Protein AF-A7S128-F1 (afdb_monomer)

Foldseek 3Di:
DFDWDQQCVVVVHTDGPVVCQVVPPCNPPDPPSVVVVVVVVVVVVVVVVVVVVD

InterPro domains:
  IPR001275 DM DNA-binding domain [PF00751] (1-46)
  IPR001275 DM DNA-binding domain [PS40000] (5-34)
  IPR001275 DM DNA-binding domain [PS50809] (5-52)
  IPR001275 DM DNA-binding domain [SM00301] (1-54)
  IPR026607 DMRT family [PTHR12322] (1-54)
  IPR036407 DM DNA-binding domain superfamily [G3DSA:4.10.1040.10] (1-47)
  IPR036407 DM DNA-binding domain superfamily [SSF82927] (1-46)

Structure (mmCIF, N/CA/C/O backbone):
data_AF-A7S128-F1
#
_entry.id   AF-A7S128-F1
#
loop_
_atom_site.group_PDB
_atom_site.id
_atom_site.type_symbol
_atom_site.label_atom_id
_atom_site.label_alt_id
_atom_site.label_comp_id
_atom_site.label_asym_id
_atom_site.label_entity_id
_atom_site.label_seq_id
_atom_site.pdbx_PDB_ins_code
_atom_site.Cartn_x
_atom_site.Cartn_y
_atom_site.Cartn_z
_atom_site.occupancy
_atom_site.B_iso_or_equiv
_atom_site.auth_seq_id
_atom_site.auth_comp_id
_atom_site.auth_asym_id
_atom_site.auth_atom_id
_atom_site.pdbx_PDB_model_num
ATOM 1 N N . ARG A 1 1 ? 12.059 6.337 8.740 1.00 79.75 1 ARG A N 1
ATOM 2 C CA . ARG A 1 1 ? 12.095 5.670 7.410 1.00 79.75 1 ARG A CA 1
ATOM 3 C C . ARG A 1 1 ? 11.068 6.331 6.497 1.00 79.75 1 ARG A C 1
ATOM 5 O O . ARG A 1 1 ? 9.934 6.484 6.932 1.00 79.75 1 ARG A O 1
ATOM 12 N N . THR A 1 2 ? 11.432 6.715 5.271 1.00 83.38 2 THR A N 1
ATOM 13 C CA . THR A 1 2 ? 10.461 7.258 4.301 1.00 83.38 2 THR A CA 1
ATOM 14 C C . THR A 1 2 ? 9.573 6.127 3.773 1.00 83.38 2 THR A C 1
ATOM 16 O O . THR A 1 2 ? 10.110 5.131 3.277 1.00 83.38 2 THR A O 1
ATOM 19 N N . PRO A 1 3 ? 8.237 6.215 3.911 1.00 92.50 3 PRO A N 1
ATOM 20 C CA . PRO A 1 3 ? 7.345 5.179 3.411 1.00 92.50 3 PRO A CA 1
ATOM 21 C C . PRO A 1 3 ? 7.383 5.146 1.881 1.00 92.50 3 PRO A C 1
ATOM 23 O O . PRO A 1 3 ? 7.319 6.187 1.229 1.00 92.50 3 PRO A O 1
ATOM 26 N N . LYS A 1 4 ? 7.467 3.941 1.314 1.00 94.25 4 LYS A N 1
ATOM 27 C CA . LYS A 1 4 ? 7.397 3.703 -0.133 1.00 94.25 4 LYS A CA 1
ATOM 28 C C . LYS A 1 4 ? 5.997 3.235 -0.519 1.00 94.25 4 LYS A C 1
ATOM 30 O O . LYS A 1 4 ? 5.304 2.613 0.286 1.00 94.25 4 LYS A O 1
ATOM 35 N N . CYS A 1 5 ? 5.581 3.521 -1.746 1.00 95.00 5 CYS A N 1
ATOM 36 C CA . CYS A 1 5 ? 4.302 3.062 -2.272 1.00 95.00 5 CYS A CA 1
ATOM 37 C C . CYS A 1 5 ? 4.320 1.547 -2.506 1.00 95.00 5 CYS A C 1
ATOM 39 O O . CYS A 1 5 ? 5.048 1.054 -3.368 1.00 95.00 5 CYS A O 1
ATOM 41 N N . THR A 1 6 ? 3.494 0.807 -1.762 1.00 94.75 6 THR A N 1
ATOM 42 C CA . THR A 1 6 ? 3.406 -0.654 -1.891 1.00 94.75 6 THR A CA 1
ATOM 43 C C . THR A 1 6 ? 2.916 -1.082 -3.271 1.00 94.75 6 THR A C 1
ATOM 45 O O . THR A 1 6 ? 3.452 -2.035 -3.820 1.00 94.75 6 THR A O 1
ATOM 48 N N . ARG A 1 7 ? 1.964 -0.353 -3.873 1.00 95.44 7 ARG A N 1
ATOM 49 C CA . ARG A 1 7 ? 1.464 -0.687 -5.215 1.00 95.44 7 ARG A CA 1
ATOM 50 C C . ARG A 1 7 ? 2.544 -0.547 -6.281 1.00 95.44 7 ARG A C 1
ATOM 52 O O . ARG A 1 7 ? 2.742 -1.477 -7.043 1.00 95.44 7 ARG A O 1
ATOM 59 N N . CYS A 1 8 ? 3.303 0.551 -6.291 1.00 95.69 8 CYS A N 1
ATOM 60 C CA . CYS A 1 8 ? 4.442 0.678 -7.208 1.00 95.69 8 CYS A CA 1
ATOM 61 C C . CYS A 1 8 ? 5.463 -0.436 -6.995 1.00 95.69 8 CYS A C 1
ATOM 63 O O . CYS A 1 8 ? 5.928 -1.025 -7.968 1.00 95.69 8 CYS A O 1
ATOM 65 N N . ARG A 1 9 ? 5.756 -0.765 -5.730 1.00 95.75 9 ARG A N 1
ATOM 66 C CA . ARG A 1 9 ? 6.714 -1.818 -5.396 1.00 95.75 9 ARG A CA 1
ATOM 67 C C . ARG A 1 9 ? 6.281 -3.186 -5.930 1.00 95.75 9 ARG A C 1
ATOM 69 O O . ARG A 1 9 ? 7.144 -3.903 -6.422 1.00 95.75 9 ARG A O 1
ATOM 76 N N . ASN A 1 10 ? 4.990 -3.521 -5.877 1.00 95.94 10 ASN A N 1
ATOM 77 C CA . ASN A 1 10 ? 4.461 -4.763 -6.459 1.00 95.94 10 ASN A CA 1
ATOM 78 C C . ASN A 1 10 ? 4.712 -4.852 -7.977 1.00 95.94 10 ASN A C 1
ATOM 80 O O . ASN A 1 10 ? 4.819 -5.937 -8.519 1.00 95.94 10 ASN A O 1
ATOM 84 N N . HIS A 1 11 ? 4.866 -3.719 -8.664 1.00 96.75 11 HIS A N 1
ATOM 85 C CA . HIS A 1 11 ? 5.181 -3.663 -10.095 1.00 96.75 11 HIS A CA 1
ATOM 86 C C . HIS A 1 11 ? 6.664 -3.370 -10.383 1.00 96.75 11 HIS A C 1
ATOM 88 O O . HIS A 1 11 ? 7.004 -2.926 -11.476 1.00 96.75 11 HIS A O 1
ATOM 94 N N . GLY A 1 12 ? 7.552 -3.557 -9.400 1.00 95.31 12 GLY A N 1
ATOM 95 C CA . GLY A 1 12 ? 8.994 -3.330 -9.555 1.00 95.31 12 GLY A CA 1
ATOM 96 C C . GLY A 1 12 ? 9.425 -1.858 -9.547 1.00 95.31 12 GLY A C 1
ATOM 97 O O . GLY A 1 12 ? 10.598 -1.565 -9.760 1.00 95.31 12 GLY A O 1
ATOM 98 N N . ILE A 1 13 ? 8.516 -0.919 -9.267 1.00 94.62 13 ILE A N 1
ATOM 99 C CA . ILE A 1 13 ? 8.803 0.520 -9.245 1.00 94.62 13 ILE A CA 1
ATOM 100 C C . ILE A 1 13 ? 8.941 1.008 -7.799 1.00 94.62 13 ILE A C 1
ATOM 102 O O . ILE A 1 13 ? 8.042 0.858 -6.973 1.00 94.62 13 ILE A O 1
ATOM 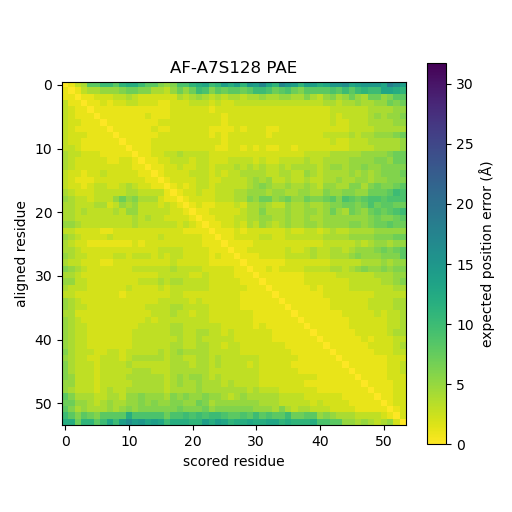106 N N . LEU A 1 14 ? 10.054 1.663 -7.474 1.00 93.62 14 LEU A N 1
ATOM 107 C CA . LEU A 1 14 ? 10.231 2.306 -6.173 1.00 93.62 14 LEU A CA 1
ATOM 108 C C . LEU A 1 14 ? 9.797 3.770 -6.251 1.00 93.62 14 LEU A C 1
ATOM 110 O O . LEU A 1 14 ? 10.404 4.578 -6.944 1.00 93.62 14 LEU A O 1
ATOM 114 N N . SER A 1 15 ? 8.754 4.125 -5.504 1.00 93.44 15 SER A N 1
ATOM 115 C CA . SER A 1 15 ? 8.288 5.510 -5.375 1.00 93.44 15 SER A CA 1
ATOM 116 C C . SER A 1 15 ? 8.071 5.855 -3.910 1.00 93.44 15 SER A C 1
ATOM 118 O O . SER A 1 15 ? 7.550 5.037 -3.145 1.00 93.44 15 SER A O 1
ATOM 120 N N . ASP A 1 16 ? 8.464 7.059 -3.506 1.00 94.31 16 ASP A N 1
ATOM 121 C CA . ASP A 1 16 ? 8.115 7.592 -2.191 1.00 94.31 16 ASP A CA 1
ATOM 122 C C . ASP A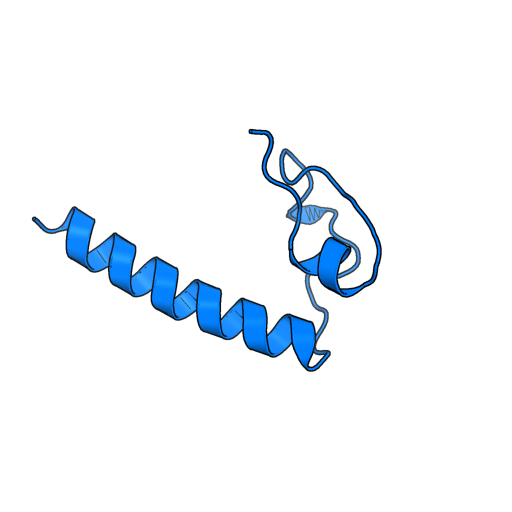 1 16 ? 6.609 7.810 -2.086 1.00 94.31 16 ASP A C 1
ATOM 124 O O . ASP A 1 16 ? 5.969 8.249 -3.032 1.00 94.31 16 ASP A O 1
ATOM 128 N N . LEU A 1 17 ? 6.018 7.474 -0.939 1.00 92.44 17 LEU A N 1
ATOM 129 C CA . LEU A 1 17 ? 4.570 7.568 -0.748 1.00 92.44 17 LEU A CA 1
ATOM 130 C C . LEU A 1 17 ? 4.101 9.020 -0.547 1.00 92.44 17 LEU A C 1
ATOM 132 O O . LEU A 1 17 ? 2.946 9.343 -0.832 1.00 92.44 17 LEU A O 1
ATOM 136 N N . ARG A 1 18 ? 4.983 9.901 -0.056 1.00 91.31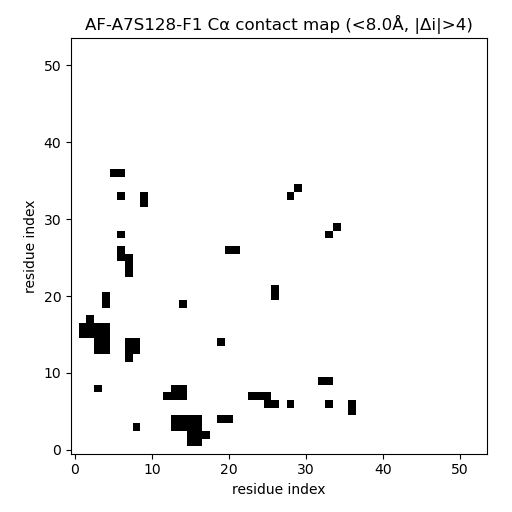 18 ARG A N 1
ATOM 137 C CA . ARG A 1 18 ? 4.676 11.317 0.197 1.00 91.31 18 ARG A CA 1
ATOM 138 C C . ARG A 1 18 ? 4.274 12.000 -1.117 1.00 91.31 18 ARG A C 1
ATOM 140 O O . ARG A 1 18 ? 5.053 12.007 -2.058 1.00 91.31 18 ARG A O 1
ATOM 147 N N . GLY A 1 19 ? 3.053 12.537 -1.186 1.00 90.12 19 GLY A N 1
ATOM 148 C CA . GLY A 1 19 ? 2.511 13.198 -2.387 1.00 90.12 19 GLY A CA 1
ATOM 149 C C . GLY A 1 19 ? 2.133 12.260 -3.545 1.00 90.12 19 GLY A C 1
ATOM 150 O O . GLY A 1 19 ? 1.510 12.689 -4.508 1.00 90.12 19 GLY A O 1
ATOM 151 N N . H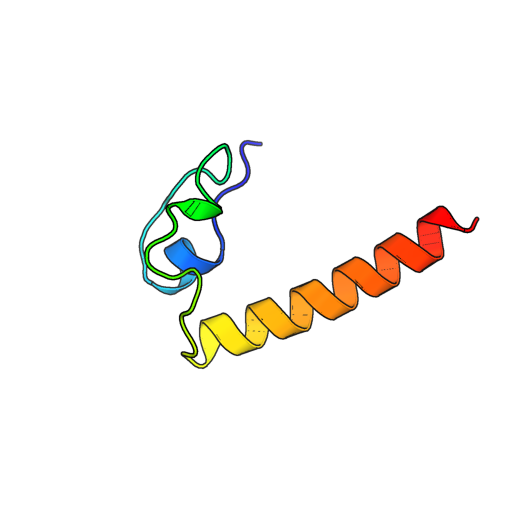IS A 1 20 ? 2.435 10.966 -3.445 1.00 93.06 20 HIS A N 1
ATOM 152 C CA . HIS A 1 20 ? 2.316 10.030 -4.562 1.00 93.06 20 HIS A CA 1
ATOM 153 C C . HIS A 1 20 ? 0.928 9.394 -4.711 1.00 93.06 20 HIS A C 1
ATOM 155 O O . HIS A 1 20 ? 0.568 8.967 -5.802 1.00 93.06 20 HIS A O 1
ATOM 161 N N . LYS A 1 21 ? 0.121 9.329 -3.642 1.00 88.06 21 LYS A N 1
ATOM 162 C CA . LYS A 1 21 ? -1.148 8.569 -3.612 1.00 88.06 21 LYS A CA 1
ATOM 163 C C . LYS A 1 21 ? -2.055 8.826 -4.828 1.00 88.06 21 LYS A C 1
ATOM 165 O O . LYS A 1 21 ? -2.539 7.871 -5.425 1.00 88.06 21 LYS A O 1
ATOM 170 N N . HIS A 1 22 ? -2.268 10.089 -5.199 1.00 90.31 22 HIS A N 1
ATOM 171 C CA . HIS A 1 22 ? -3.168 10.470 -6.297 1.00 90.31 22 HIS A CA 1
ATOM 172 C C . HIS A 1 22 ? -2.539 10.315 -7.690 1.00 90.31 22 HIS A C 1
ATOM 174 O O . HIS A 1 22 ? -3.257 10.097 -8.662 1.00 90.31 22 HIS A O 1
ATOM 180 N N . GLN A 1 23 ? -1.208 10.388 -7.770 1.00 92.56 23 GLN A N 1
ATOM 181 C CA . GLN A 1 23 ? -0.421 10.275 -9.004 1.00 92.56 23 GLN A CA 1
ATOM 182 C C . GLN A 1 23 ? 0.079 8.842 -9.246 1.00 92.56 23 GLN A C 1
ATOM 184 O O . GLN A 1 23 ? 0.807 8.576 -10.200 1.00 92.56 23 GLN A O 1
ATOM 189 N N . CYS A 1 24 ? -0.273 7.904 -8.364 1.00 94.50 24 CYS A N 1
ATOM 190 C CA . CYS A 1 24 ? 0.169 6.528 -8.473 1.00 94.50 24 CYS A CA 1
ATOM 191 C C . CYS A 1 24 ? -0.403 5.901 -9.746 1.00 94.50 24 CYS A C 1
ATOM 193 O O . CYS A 1 24 ? -1.612 5.709 -9.871 1.00 94.50 24 CYS A O 1
ATOM 195 N N . ARG A 1 25 ? 0.489 5.518 -10.665 1.00 95.19 25 ARG A N 1
ATOM 196 C CA . ARG A 1 25 ? 0.141 4.825 -11.913 1.00 95.19 25 ARG A CA 1
ATOM 197 C C . ARG A 1 25 ? -0.674 3.551 -11.674 1.00 95.19 25 ARG A C 1
ATOM 199 O O . ARG A 1 25 ? -1.495 3.181 -12.501 1.00 95.19 25 ARG A O 1
ATOM 206 N N . PHE A 1 26 ? -0.461 2.901 -10.533 1.00 95.31 26 PHE A N 1
ATOM 207 C CA . PHE A 1 26 ? -1.114 1.649 -10.156 1.00 95.31 26 PHE A CA 1
ATOM 208 C C . PHE A 1 26 ? -2.213 1.847 -9.105 1.00 95.31 26 PHE A C 1
ATOM 210 O O . PHE A 1 26 ? -2.568 0.898 -8.409 1.00 95.31 26 PHE A O 1
ATOM 217 N N . LYS A 1 27 ? -2.742 3.070 -8.937 1.00 93.00 27 LYS A N 1
ATOM 218 C CA . LYS A 1 27 ? -3.766 3.363 -7.917 1.00 93.00 27 LYS A CA 1
ATOM 219 C C . LYS A 1 27 ? -5.025 2.493 -8.065 1.00 93.00 27 LYS A C 1
ATOM 221 O O . LYS A 1 27 ? -5.580 2.096 -7.044 1.00 93.00 27 LYS A O 1
ATOM 226 N N . ASP A 1 28 ? -5.380 2.146 -9.301 1.00 93.62 28 ASP A N 1
ATOM 227 C CA . ASP A 1 28 ? -6.554 1.336 -9.654 1.00 93.62 28 ASP A CA 1
ATOM 228 C C . ASP A 1 28 ? -6.160 -0.055 -10.181 1.00 93.62 28 ASP A C 1
ATOM 230 O O . ASP A 1 28 ? -6.952 -0.740 -10.820 1.00 93.62 28 ASP A O 1
ATOM 234 N N . CYS A 1 29 ? -4.916 -0.492 -9.949 1.00 95.81 29 CYS A N 1
ATOM 235 C CA . CYS A 1 29 ? -4.486 -1.812 -10.395 1.00 95.81 29 CYS A CA 1
ATOM 236 C C . CYS A 1 29 ? -5.203 -2.926 -9.615 1.00 95.81 29 CYS A C 1
ATOM 238 O O . CYS A 1 29 ? -5.218 -2.918 -8.382 1.00 95.81 29 CYS A O 1
ATOM 240 N N . ALA A 1 30 ? -5.717 -3.915 -10.350 1.00 96.31 30 ALA A N 1
ATOM 241 C CA . ALA A 1 30 ? -6.408 -5.090 -9.825 1.00 96.31 30 ALA A CA 1
ATOM 242 C C . ALA A 1 30 ? -5.631 -6.406 -10.048 1.00 96.31 30 ALA A C 1
ATOM 244 O O . ALA A 1 30 ? -6.225 -7.480 -10.069 1.00 96.31 30 ALA A O 1
ATOM 245 N N . CYS A 1 31 ? -4.303 -6.358 -10.226 1.00 97.19 31 CYS A N 1
ATOM 246 C CA . CYS A 1 31 ? 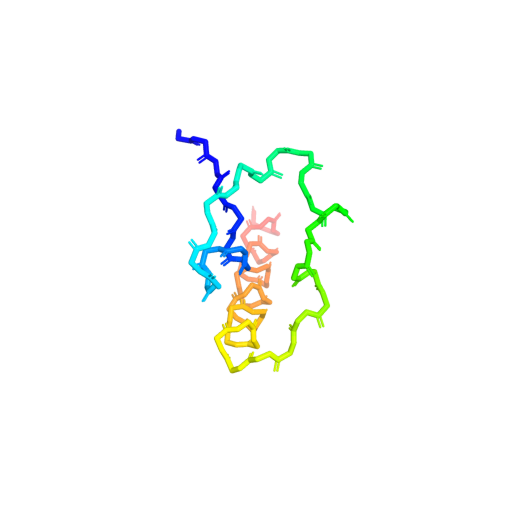-3.504 -7.587 -10.262 1.00 97.19 31 CYS A CA 1
ATOM 247 C C . CYS A 1 31 ? -3.543 -8.308 -8.902 1.00 97.19 31 CYS A C 1
ATOM 249 O O . CYS A 1 31 ? -3.798 -7.688 -7.866 1.00 97.19 31 CYS A O 1
ATOM 251 N N . ASN A 1 32 ? -3.233 -9.607 -8.893 1.00 97.12 32 ASN A N 1
ATOM 252 C CA . ASN A 1 32 ? -3.300 -10.439 -7.690 1.00 97.12 32 ASN A CA 1
ATOM 253 C C . ASN A 1 32 ? -2.523 -9.840 -6.499 1.00 97.12 32 ASN A C 1
ATOM 255 O O . ASN A 1 32 ? -3.059 -9.701 -5.402 1.00 97.12 32 ASN A O 1
ATOM 259 N N . GLU A 1 33 ? -1.289 -9.381 -6.724 1.00 95.88 33 GLU A N 1
ATOM 260 C CA . GLU A 1 33 ? -0.457 -8.772 -5.677 1.00 95.88 33 GLU A CA 1
ATOM 261 C C . GLU A 1 33 ? -1.067 -7.480 -5.109 1.00 95.88 33 GLU A C 1
ATOM 263 O O . GLU A 1 33 ? -1.039 -7.241 -3.898 1.00 95.88 33 GLU A O 1
ATOM 268 N N . CYS A 1 34 ? -1.646 -6.634 -5.968 1.00 95.94 34 CYS A N 1
ATOM 269 C CA . CYS A 1 34 ? -2.309 -5.397 -5.553 1.00 95.94 34 CYS A CA 1
ATOM 270 C C . CYS A 1 34 ? -3.621 -5.662 -4.804 1.00 95.94 34 CYS A C 1
ATOM 272 O O . CYS A 1 34 ? -3.903 -4.954 -3.833 1.00 95.94 34 CYS A O 1
ATO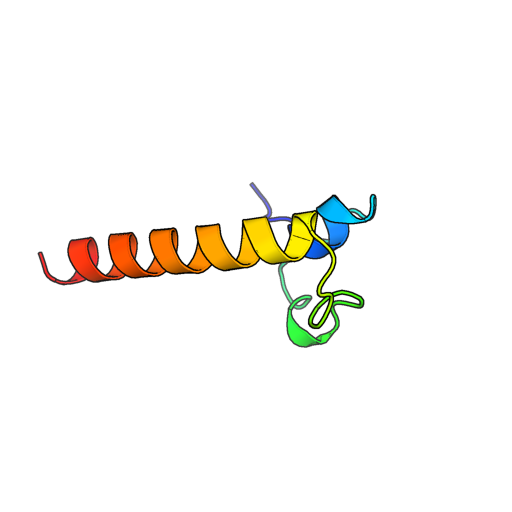M 274 N N . MET A 1 35 ? -4.381 -6.693 -5.188 1.00 96.38 35 MET A N 1
ATOM 275 C CA . MET A 1 35 ? -5.582 -7.122 -4.464 1.00 96.38 35 MET A CA 1
ATOM 276 C C . MET A 1 35 ? -5.244 -7.637 -3.058 1.00 96.38 35 MET A C 1
ATOM 278 O O . MET A 1 35 ? -5.861 -7.205 -2.084 1.00 96.38 35 MET A O 1
ATOM 282 N N . ILE A 1 36 ? -4.206 -8.471 -2.924 1.00 95.88 36 ILE A N 1
ATOM 283 C CA . ILE A 1 36 ? -3.741 -8.989 -1.624 1.00 95.88 36 ILE A CA 1
ATOM 284 C C . ILE A 1 36 ? -3.339 -7.844 -0.682 1.00 95.88 36 ILE A C 1
ATOM 286 O O . ILE A 1 36 ? -3.703 -7.829 0.498 1.00 95.88 36 ILE A O 1
ATOM 290 N N . VAL A 1 37 ? -2.593 -6.855 -1.187 1.00 94.88 37 VAL A N 1
ATOM 291 C CA . VAL A 1 37 ? -2.191 -5.687 -0.386 1.00 94.88 37 VAL A CA 1
ATOM 292 C C . VAL A 1 37 ? -3.396 -4.834 0.006 1.00 94.88 37 VAL A C 1
ATOM 294 O O . VAL A 1 37 ? -3.442 -4.357 1.141 1.00 94.88 37 VAL A O 1
ATOM 297 N N . ALA A 1 38 ? -4.365 -4.647 -0.893 1.00 94.62 38 ALA A N 1
ATOM 298 C CA . ALA A 1 38 ? -5.585 -3.905 -0.587 1.00 94.62 38 ALA A CA 1
ATOM 299 C C . ALA A 1 38 ? -6.372 -4.567 0.554 1.00 94.62 38 ALA A C 1
ATOM 301 O O . ALA A 1 38 ? -6.797 -3.881 1.482 1.00 94.62 38 ALA A O 1
ATOM 302 N N . GLU A 1 39 ? -6.492 -5.895 0.545 1.00 95.88 39 GLU A N 1
ATOM 303 C CA . GLU A 1 39 ? -7.161 -6.630 1.620 1.00 95.88 39 GLU A CA 1
ATOM 304 C C . GLU A 1 39 ? -6.415 -6.501 2.957 1.00 95.88 39 GLU A C 1
ATOM 306 O O . GLU A 1 39 ? -6.999 -6.152 3.985 1.00 95.88 39 GLU A O 1
ATOM 311 N N . ARG A 1 40 ? -5.084 -6.643 2.943 1.00 96.25 40 ARG A N 1
ATOM 312 C CA . ARG A 1 40 ? -4.247 -6.425 4.135 1.00 96.25 40 ARG A CA 1
ATOM 313 C C . ARG A 1 40 ? -4.393 -5.010 4.711 1.00 96.25 40 ARG A C 1
ATOM 315 O O . ARG A 1 40 ? -4.358 -4.833 5.933 1.00 96.25 40 ARG A O 1
ATOM 322 N N . GLN A 1 41 ? -4.534 -3.995 3.858 1.00 93.94 41 GLN A N 1
ATOM 323 C CA . GLN A 1 41 ? -4.753 -2.614 4.295 1.00 93.94 41 GLN A CA 1
ATOM 324 C C . GLN A 1 41 ? -6.081 -2.460 5.043 1.00 93.94 41 GLN A C 1
ATOM 326 O O . GLN A 1 41 ? -6.095 -1.774 6.065 1.00 93.94 41 GLN A O 1
ATOM 331 N N . LYS A 1 42 ? -7.156 -3.137 4.611 1.00 96.19 42 LYS A N 1
ATOM 332 C CA . LYS A 1 42 ? -8.442 -3.132 5.332 1.00 96.19 42 LYS A CA 1
ATOM 333 C C . LYS A 1 42 ? -8.298 -3.712 6.738 1.00 96.19 42 LYS A C 1
ATOM 335 O O . LYS A 1 42 ? -8.705 -3.069 7.701 1.00 96.19 42 LYS A O 1
ATOM 340 N N . LEU A 1 43 ? -7.644 -4.868 6.871 1.00 96.62 43 LEU A N 1
ATOM 341 C CA . LEU A 1 43 ? -7.405 -5.502 8.176 1.00 96.62 43 LEU A CA 1
ATOM 342 C C . LEU A 1 43 ? -6.563 -4.612 9.099 1.00 96.62 43 LEU A C 1
ATOM 344 O O . LEU A 1 43 ? -6.853 -4.472 10.285 1.00 96.62 43 LEU A O 1
ATOM 348 N N . THR A 1 44 ? -5.537 -3.965 8.544 1.00 96.31 44 THR A N 1
ATOM 349 C CA . THR A 1 44 ? -4.692 -3.026 9.294 1.00 96.31 44 THR A CA 1
ATOM 350 C C . THR A 1 44 ? -5.500 -1.815 9.764 1.00 96.31 44 THR A C 1
ATOM 352 O O . THR A 1 44 ? -5.383 -1.420 10.921 1.00 96.31 44 THR A O 1
ATOM 355 N N . ALA A 1 45 ? -6.346 -1.247 8.898 1.00 96.25 45 ALA A N 1
ATOM 356 C CA . ALA A 1 45 ? -7.217 -0.127 9.243 1.00 96.25 45 ALA A CA 1
ATOM 357 C C . ALA A 1 45 ? -8.227 -0.502 10.338 1.00 96.25 45 ALA A C 1
ATOM 359 O O . ALA A 1 45 ? -8.368 0.248 11.301 1.00 96.25 45 ALA A O 1
ATOM 360 N N . ALA A 1 46 ? -8.855 -1.679 10.239 1.00 96.56 46 ALA A N 1
ATOM 361 C CA . ALA A 1 46 ? -9.758 -2.198 11.263 1.00 96.56 46 ALA A CA 1
ATOM 362 C C . ALA A 1 46 ? -9.043 -2.358 12.613 1.00 96.56 46 ALA A C 1
ATOM 364 O O . ALA A 1 46 ? -9.521 -1.865 13.632 1.00 96.56 46 ALA A O 1
ATOM 365 N N . ARG A 1 47 ? -7.842 -2.954 12.617 1.00 96.69 47 ARG A N 1
ATOM 366 C CA . ARG A 1 47 ? -7.022 -3.080 13.828 1.00 96.69 47 ARG A CA 1
ATOM 367 C C . ARG A 1 47 ? -6.699 -1.713 14.437 1.00 96.69 47 ARG A C 1
ATOM 369 O O . ARG A 1 47 ? -6.881 -1.532 15.633 1.00 96.69 47 ARG A O 1
ATOM 376 N N . ILE A 1 48 ? -6.254 -0.744 13.633 1.00 97.06 48 ILE A N 1
ATOM 377 C CA . ILE A 1 48 ? -5.959 0.620 14.108 1.00 97.06 48 ILE A CA 1
ATOM 378 C C . ILE A 1 48 ? -7.211 1.281 14.697 1.00 97.06 48 ILE A C 1
ATOM 380 O O . ILE A 1 48 ? -7.116 1.935 15.732 1.00 97.06 48 ILE A O 1
ATOM 384 N N . ALA A 1 49 ? -8.375 1.113 14.065 1.00 96.62 49 ALA A N 1
ATOM 385 C CA . ALA A 1 49 ? -9.632 1.665 14.560 1.00 96.62 49 ALA A CA 1
ATOM 386 C C . ALA A 1 49 ? -10.015 1.093 15.933 1.00 96.62 49 ALA A C 1
ATOM 388 O O . ALA A 1 49 ? -10.479 1.846 16.784 1.00 96.62 49 ALA A O 1
ATOM 389 N N . LEU A 1 50 ? -9.778 -0.200 16.176 1.00 96.19 50 LEU A N 1
ATOM 390 C CA . LEU A 1 50 ? -9.987 -0.818 17.490 1.00 96.19 50 LEU A CA 1
ATOM 391 C C . LEU A 1 50 ? -9.034 -0.254 18.555 1.00 96.19 50 LEU A C 1
ATOM 393 O O . LEU A 1 50 ? -9.465 0.029 19.668 1.00 96.19 50 LEU A O 1
ATOM 397 N N . TYR A 1 51 ? 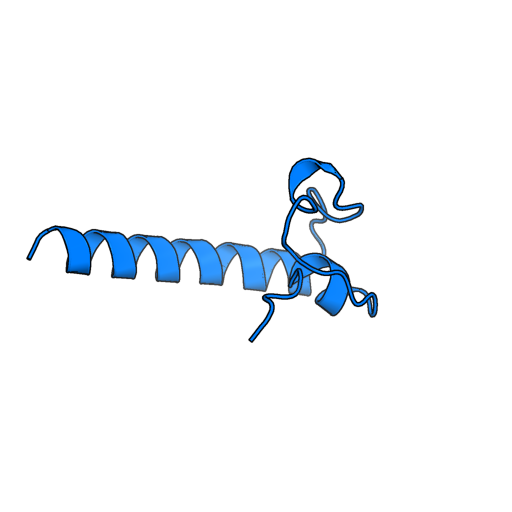-7.754 -0.045 18.226 1.00 95.31 51 TYR A N 1
ATOM 398 C CA . TYR A 1 51 ? -6.793 0.553 19.167 1.00 95.31 51 TYR A CA 1
ATOM 399 C C . TYR A 1 51 ? -7.084 2.017 19.497 1.00 95.31 51 TYR A C 1
ATOM 401 O O . TYR A 1 51 ? -6.755 2.452 20.586 1.00 95.31 51 TYR A O 1
ATOM 409 N N . ARG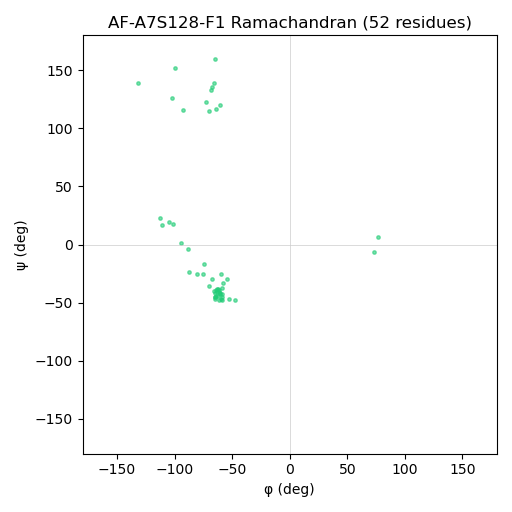 A 1 52 ? -7.684 2.783 18.580 1.00 91.50 52 ARG A N 1
ATOM 410 C CA . ARG A 1 52 ? -8.040 4.194 18.824 1.00 91.50 52 ARG A CA 1
ATOM 411 C C . ARG A 1 52 ? -9.253 4.385 19.736 1.00 91.50 52 ARG A C 1
ATOM 413 O O . ARG A 1 52 ? -9.493 5.505 20.164 1.00 91.50 52 ARG A O 1
ATOM 420 N N . GLN A 1 53 ? -10.048 3.336 19.937 1.00 84.75 53 GLN A N 1
ATOM 421 C CA . GLN A 1 53 ? -11.231 3.355 20.803 1.00 84.75 53 GLN A CA 1
ATOM 422 C C . GLN A 1 53 ? -10.905 2.996 22.265 1.00 84.75 53 GLN A C 1
ATOM 424 O O . GLN A 1 53 ? -11.806 3.028 23.096 1.00 84.75 53 GLN A O 1
ATOM 429 N N . GLN A 1 54 ? -9.649 2.637 22.557 1.00 74.56 54 GLN A N 1
ATOM 430 C CA . GLN A 1 54 ? -9.101 2.402 23.898 1.00 74.56 54 GLN A CA 1
ATOM 431 C C . GLN A 1 54 ? -8.330 3.640 24.353 1.00 74.56 54 GLN A C 1
ATOM 433 O O . GLN A 1 54 ? -8.399 3.946 25.560 1.00 74.56 54 GLN A O 1
#

Solvent-accessible surface area (backbone atoms only — not comparable to full-atom values): 3338 Å² total; per-residue (Å²): 132,87,58,59,32,64,54,40,44,76,72,77,36,90,42,62,37,80,87,28,71,89,71,39,90,48,70,83,52,77,51,73,69,44,46,54,52,53,52,53,48,52,56,50,51,53,52,51,55,58,61,71,77,108

Nearest PDB structures (foldseek):
  1lpv-assembly1_A  TM=8.492E-01  e=7.611E-02  unclassified
  6iy3-assembly1_C  TM=3.180E-01  e=5.556E+00  Xenopus laevis

Or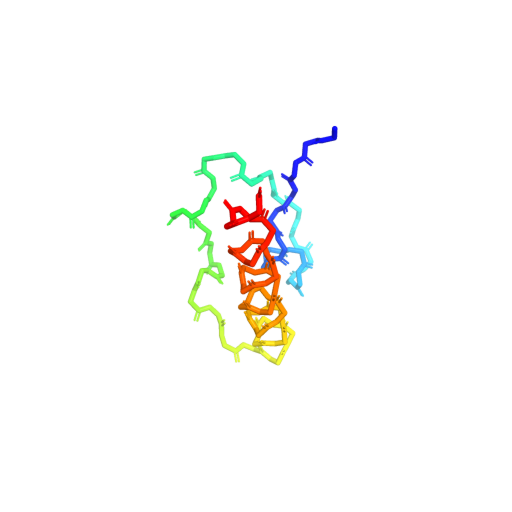ganism: Nematostella vectensis (NCBI:txid45351)

pLDDT: mean 93.72, std 4.31, range [74.56, 97.19]

Sequence (54 aa):
RTPKCTRCRNHGILSDLRGHKHQCRFKDCACNECMIVAERQKLTAARIALYRQQ

Secondary structure (DSSP, 8-state):
-PPB-HHHHHTT---BSTTTTTT-TTTT--SHHHHHHHHHHHHHHHHHHHHTT-

Mean predicted aligned error: 3.25 Å

Radius of gyration: 12.66 Å; Cα contacts (8 Å, |Δi|>4): 37; chains: 1; bounding box: 23×24×36 Å